Protein AF-A0A261BHA9-F1 (afdb_monomer)

Secondary structure (DSSP, 8-state):
--------S-----SEEEEE--S--SS---EEEEEETTEEEEEEEEEEEEEPPBTTBSSPEEEEEEEEEEEEE-SS--------PPP---

Structure (mmCIF, N/CA/C/O backbone):
data_AF-A0A261BHA9-F1
#
_entry.id   AF-A0A261BHA9-F1
#
loop_
_atom_site.group_PDB
_atom_site.id
_atom_site.type_symbol
_atom_site.label_atom_id
_atom_site.label_alt_id
_atom_site.label_comp_id
_atom_site.label_asym_id
_atom_site.label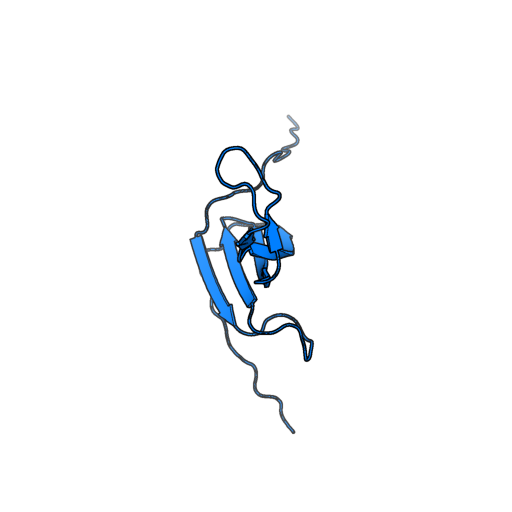_entity_id
_atom_site.label_seq_id
_atom_site.pdbx_PDB_ins_code
_atom_site.Cartn_x
_atom_site.Cartn_y
_atom_site.Cartn_z
_atom_site.occupancy
_atom_site.B_iso_or_equiv
_atom_site.auth_seq_id
_atom_site.auth_comp_id
_atom_site.auth_asym_id
_atom_site.auth_atom_id
_atom_site.pdbx_PDB_model_num
ATOM 1 N N . MET A 1 1 ? 29.701 14.080 -18.487 1.00 60.66 1 MET A N 1
ATOM 2 C CA . MET A 1 1 ? 29.008 14.859 -17.438 1.00 60.66 1 MET A CA 1
ATOM 3 C C . MET A 1 1 ? 28.278 13.863 -16.557 1.00 60.66 1 MET A C 1
ATOM 5 O O . MET A 1 1 ? 27.556 13.042 -17.105 1.00 60.66 1 MET A O 1
ATOM 9 N N . TYR A 1 2 ? 28.522 13.867 -15.247 1.00 85.81 2 TYR A N 1
ATOM 10 C CA . TYR A 1 2 ? 27.878 12.945 -14.307 1.00 85.81 2 TYR A CA 1
ATOM 11 C C . TYR A 1 2 ? 26.952 13.739 -13.387 1.00 85.81 2 TYR A C 1
ATOM 13 O O . TYR A 1 2 ? 27.315 14.830 -12.954 1.00 85.81 2 TYR A O 1
ATOM 21 N N . GLY A 1 3 ? 25.764 13.203 -13.116 1.00 86.88 3 GLY A N 1
ATOM 22 C CA . GLY A 1 3 ? 24.777 13.801 -12.223 1.00 86.88 3 GLY A CA 1
ATOM 23 C C . GLY A 1 3 ? 24.140 12.730 -11.347 1.00 86.88 3 GLY A C 1
ATOM 24 O O . GLY A 1 3 ? 23.982 11.589 -11.776 1.00 86.88 3 GLY A O 1
ATOM 25 N N . TYR A 1 4 ? 23.792 13.102 -10.118 1.00 90.00 4 TYR A N 1
ATOM 26 C CA . TYR A 1 4 ? 23.069 12.252 -9.179 1.00 90.00 4 TYR A CA 1
ATOM 27 C C . TYR A 1 4 ? 21.708 12.880 -8.894 1.00 90.00 4 TYR A C 1
ATOM 29 O O . TYR A 1 4 ? 21.623 14.063 -8.564 1.00 90.00 4 TYR A O 1
ATOM 37 N N . LEU A 1 5 ? 20.647 12.088 -9.037 1.00 85.94 5 LEU A N 1
ATOM 38 C CA . LEU A 1 5 ? 19.281 12.514 -8.771 1.00 85.94 5 LEU A CA 1
ATOM 39 C C . LEU A 1 5 ? 18.837 11.960 -7.416 1.00 85.94 5 LEU A C 1
ATOM 41 O O . LEU A 1 5 ? 18.789 10.746 -7.220 1.00 85.94 5 LEU A O 1
ATOM 45 N N . ARG A 1 6 ? 18.482 12.858 -6.495 1.00 85.94 6 ARG A N 1
ATOM 46 C CA . ARG A 1 6 ? 17.897 12.521 -5.196 1.00 85.94 6 ARG A CA 1
ATOM 47 C C . ARG A 1 6 ? 16.486 13.081 -5.130 1.00 85.94 6 ARG A C 1
ATOM 49 O O . ARG A 1 6 ? 16.310 14.291 -5.086 1.00 85.94 6 ARG A O 1
ATOM 56 N N . GLU A 1 7 ? 15.495 12.202 -5.106 1.00 82.88 7 GLU A N 1
ATOM 57 C CA . GLU A 1 7 ? 14.128 12.603 -4.765 1.00 82.88 7 GLU A CA 1
ATOM 58 C C . GLU A 1 7 ? 14.063 12.814 -3.244 1.00 82.88 7 GLU A C 1
ATOM 60 O O . GLU A 1 7 ? 14.396 11.899 -2.488 1.00 82.88 7 GLU A O 1
ATOM 65 N N . THR A 1 8 ? 13.725 14.031 -2.813 1.00 86.50 8 THR A N 1
ATOM 66 C CA . THR A 1 8 ? 13.579 14.411 -1.397 1.00 86.50 8 THR A CA 1
ATOM 67 C C . THR A 1 8 ? 12.201 14.082 -0.852 1.00 86.50 8 THR A C 1
ATOM 69 O O . THR A 1 8 ? 12.094 13.658 0.295 1.00 86.50 8 THR A O 1
ATOM 72 N N . ASP A 1 9 ? 11.178 14.248 -1.687 1.00 86.88 9 ASP A N 1
ATOM 73 C CA . ASP A 1 9 ? 9.783 14.151 -1.289 1.00 86.88 9 ASP A CA 1
ATOM 74 C C . ASP A 1 9 ? 9.087 13.010 -2.019 1.00 86.88 9 ASP A C 1
ATOM 76 O O . ASP A 1 9 ? 9.166 12.862 -3.244 1.00 86.88 9 ASP A O 1
ATOM 80 N N . ASP A 1 10 ? 8.371 12.207 -1.243 1.00 85.56 10 ASP A N 1
ATOM 81 C CA . ASP A 1 10 ? 7.580 11.114 -1.772 1.00 85.56 10 ASP A CA 1
ATOM 82 C C . ASP A 1 10 ? 6.294 11.643 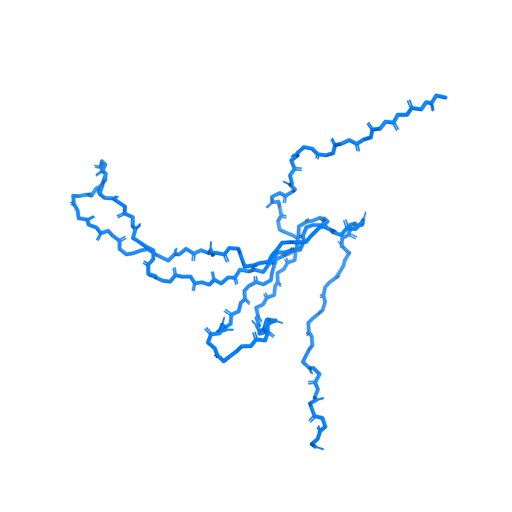-2.416 1.00 85.56 10 ASP A C 1
ATOM 84 O O . ASP A 1 10 ? 5.640 12.561 -1.920 1.00 85.56 10 ASP A O 1
ATOM 88 N N . SER A 1 11 ? 5.857 10.999 -3.498 1.00 84.12 11 SER A N 1
ATOM 89 C CA . SER A 1 11 ? 4.591 11.360 -4.139 1.00 84.12 11 SER A CA 1
ATOM 90 C C . SER A 1 11 ? 3.411 11.112 -3.192 1.00 84.12 11 SER A C 1
ATOM 92 O O . SER A 1 11 ? 3.233 10.008 -2.665 1.00 84.12 11 SER A O 1
ATOM 94 N N . THR A 1 12 ? 2.581 12.131 -2.987 1.00 88.44 12 THR A N 1
ATOM 95 C CA . THR A 1 12 ? 1.389 12.075 -2.124 1.00 88.44 12 THR A CA 1
ATOM 96 C C . THR A 1 12 ? 0.111 11.722 -2.885 1.00 88.44 12 THR A C 1
ATOM 98 O O . THR A 1 12 ? -0.876 11.325 -2.271 1.00 88.44 12 THR A O 1
ATOM 101 N N . ALA A 1 13 ? 0.124 11.820 -4.216 1.00 91.12 13 ALA A N 1
ATOM 102 C CA . ALA A 1 13 ? -1.018 11.483 -5.057 1.00 91.12 13 ALA A CA 1
ATOM 103 C C . ALA A 1 13 ? -1.295 9.974 -5.038 1.00 91.12 13 ALA A C 1
ATOM 105 O O . ALA A 1 13 ? -0.368 9.171 -5.077 1.00 91.12 13 ALA A O 1
ATOM 106 N N . ILE A 1 14 ? -2.570 9.585 -5.037 1.00 94.25 14 ILE A N 1
ATOM 107 C CA . ILE A 1 14 ? -2.992 8.182 -5.117 1.00 94.25 14 ILE A CA 1
ATOM 108 C C . ILE A 1 14 ? -3.557 7.941 -6.517 1.00 94.25 14 ILE A C 1
ATOM 110 O O . ILE A 1 14 ? -4.539 8.567 -6.904 1.00 94.25 14 ILE A O 1
ATOM 114 N N . ASN A 1 15 ? -2.932 7.047 -7.284 1.00 94.88 15 ASN A N 1
ATOM 115 C CA . ASN A 1 15 ? -3.405 6.658 -8.616 1.00 94.88 15 ASN A CA 1
ATOM 116 C C . ASN A 1 15 ? -4.289 5.413 -8.563 1.00 94.88 15 ASN A C 1
ATOM 118 O O . ASN A 1 15 ? -5.274 5.330 -9.287 1.00 94.88 15 ASN A O 1
ATOM 122 N N . TYR A 1 16 ? -3.937 4.458 -7.703 1.00 96.31 16 TYR A N 1
ATOM 123 C CA . TYR A 1 16 ? -4.671 3.209 -7.539 1.00 96.31 16 TYR A CA 1
ATOM 124 C C . TYR A 1 16 ? -4.895 2.926 -6.063 1.00 96.31 16 TYR A C 1
ATOM 126 O O . TYR A 1 16 ? -4.059 3.252 -5.217 1.00 96.31 16 TYR A O 1
ATOM 134 N N . SER A 1 17 ? -6.012 2.275 -5.760 1.00 95.94 17 SER A N 1
ATOM 135 C CA . SER A 1 17 ? -6.293 1.776 -4.422 1.00 95.94 17 SER A CA 1
ATOM 136 C C . SER A 1 17 ? -7.028 0.446 -4.489 1.00 95.94 17 SER A C 1
ATOM 138 O O . SER A 1 17 ? -7.731 0.162 -5.458 1.00 95.94 17 SER A O 1
ATOM 140 N N . ALA A 1 18 ? -6.830 -0.381 -3.471 1.00 95.81 18 ALA A N 1
ATOM 141 C CA . ALA A 1 18 ? -7.544 -1.636 -3.304 1.00 95.81 18 ALA A CA 1
ATOM 142 C C . ALA A 1 18 ? -7.739 -1.921 -1.816 1.00 95.81 18 ALA A C 1
ATOM 144 O O . ALA A 1 18 ? -6.909 -1.548 -0.988 1.00 95.81 18 ALA A O 1
ATOM 145 N N . TYR A 1 19 ? -8.821 -2.610 -1.475 1.00 94.31 19 TYR A N 1
ATOM 146 C CA . TYR A 1 19 ? -9.131 -2.983 -0.100 1.00 94.31 19 TYR A CA 1
ATOM 147 C C . TYR A 1 19 ? -9.168 -4.502 0.024 1.00 94.31 19 TYR A C 1
ATOM 149 O O . TYR A 1 19 ? -9.787 -5.179 -0.795 1.00 94.31 19 TYR A O 1
ATOM 157 N N . GLY A 1 20 ? -8.470 -5.054 1.012 1.00 92.56 20 GLY A N 1
ATOM 158 C CA . GLY A 1 20 ? -8.299 -6.500 1.101 1.00 92.56 20 GLY A CA 1
ATOM 159 C C . GLY A 1 20 ? -7.420 -6.935 2.262 1.00 92.56 20 GLY A C 1
ATOM 160 O O . GLY A 1 20 ? -7.063 -6.140 3.125 1.00 92.56 20 GLY A O 1
ATOM 161 N N . LYS A 1 21 ? -7.073 -8.222 2.292 1.00 91.19 21 LYS A N 1
ATOM 162 C CA . LYS A 1 21 ? -6.134 -8.783 3.267 1.00 91.19 21 LYS A CA 1
ATOM 163 C C . LYS A 1 21 ? -4.796 -9.032 2.575 1.00 91.19 21 LYS A C 1
ATOM 165 O O . LYS A 1 21 ? -4.650 -10.018 1.860 1.00 91.19 21 LYS A O 1
ATOM 170 N N . PHE A 1 22 ? -3.852 -8.117 2.768 1.00 91.19 22 PHE A N 1
ATOM 171 C CA . PHE A 1 22 ? -2.534 -8.134 2.129 1.00 91.19 22 PHE A CA 1
ATOM 172 C C . PHE A 1 22 ? -1.446 -8.660 3.068 1.00 91.19 22 PHE A C 1
ATOM 174 O O . PHE A 1 22 ? -0.583 -9.423 2.646 1.00 91.19 22 PHE A O 1
ATOM 181 N N . LEU A 1 23 ? -1.497 -8.279 4.347 1.00 88.69 23 LEU A N 1
ATOM 182 C CA . LEU A 1 23 ? -0.533 -8.708 5.357 1.00 88.69 23 LEU A CA 1
ATOM 183 C C . LEU A 1 23 ? -1.009 -9.980 6.079 1.00 88.69 23 LEU A C 1
ATOM 185 O O . LEU A 1 23 ? -2.168 -10.035 6.519 1.00 88.69 23 LEU A O 1
ATOM 189 N N . PRO A 1 24 ? -0.130 -10.988 6.247 1.00 82.94 24 PRO A N 1
ATOM 190 C CA . PRO A 1 24 ? -0.439 -12.174 7.032 1.00 82.94 24 PRO A CA 1
ATOM 191 C C . PRO A 1 24 ? -0.605 -11.809 8.513 1.00 82.94 24 PRO A C 1
ATOM 193 O O . PRO A 1 24 ? 0.080 -10.936 9.038 1.00 82.94 24 PRO A O 1
ATOM 196 N N . GLY A 1 25 ? -1.548 -12.468 9.180 1.00 78.50 25 GLY A N 1
ATOM 197 C CA . GLY A 1 25 ? -1.881 -12.227 10.583 1.00 78.50 25 GLY A CA 1
ATOM 198 C C . GLY A 1 25 ? -3.366 -12.454 10.853 1.00 78.50 25 GLY A C 1
ATOM 199 O O . GLY A 1 25 ? -4.222 -12.172 10.007 1.00 78.50 25 GLY A O 1
ATOM 200 N N . GLU A 1 26 ? -3.687 -13.002 12.020 1.00 71.62 26 GLU A N 1
ATOM 201 C CA . GLU A 1 26 ? -5.080 -13.216 12.436 1.00 71.62 26 GLU A CA 1
ATOM 202 C C . GLU A 1 26 ? -5.759 -11.883 12.784 1.00 71.62 26 GLU A C 1
ATOM 204 O O . GLU A 1 26 ? -6.884 -11.637 12.357 1.00 71.62 26 GLU A O 1
ATOM 209 N N . ASN A 1 27 ? -5.015 -10.960 13.403 1.00 72.19 27 ASN A N 1
ATOM 210 C CA . ASN A 1 27 ? -5.540 -9.701 13.950 1.00 72.19 27 ASN A CA 1
ATOM 211 C C . ASN A 1 27 ? -5.297 -8.462 13.069 1.00 72.19 27 ASN A C 1
ATOM 213 O O . ASN A 1 27 ? -5.560 -7.335 13.488 1.00 72.19 27 ASN A O 1
ATOM 217 N N . THR A 1 28 ? -4.763 -8.633 11.858 1.00 75.00 28 THR A N 1
ATOM 218 C CA . THR A 1 28 ? -4.398 -7.505 10.982 1.00 75.00 28 THR A CA 1
ATOM 219 C C . THR A 1 28 ? -5.588 -6.914 10.222 1.00 75.00 28 THR A C 1
ATOM 221 O O . THR A 1 28 ? -5.440 -5.860 9.604 1.00 75.00 28 THR A O 1
ATOM 224 N N . GLY A 1 29 ? -6.762 -7.555 10.296 1.00 85.25 29 GLY A N 1
ATOM 225 C CA . GLY A 1 29 ? -7.998 -7.087 9.669 1.00 85.25 29 GLY A CA 1
ATOM 226 C C . GLY A 1 29 ? -7.882 -6.892 8.154 1.00 85.25 29 GLY A C 1
ATOM 227 O O . GLY A 1 29 ? -6.958 -7.389 7.506 1.00 85.25 29 GLY A O 1
ATOM 228 N N . PHE A 1 30 ? -8.839 -6.159 7.589 1.00 89.81 30 PHE A N 1
ATOM 229 C CA . PHE A 1 30 ? -8.725 -5.640 6.230 1.00 89.81 30 PHE A CA 1
ATOM 230 C C . PHE A 1 30 ? -7.845 -4.388 6.213 1.00 89.81 30 PHE A C 1
ATOM 232 O O . PHE A 1 30 ? -7.859 -3.575 7.139 1.00 89.81 30 PHE A O 1
ATOM 239 N N . GLN A 1 31 ? -7.085 -4.234 5.139 1.00 94.44 31 GLN A N 1
ATOM 240 C CA . GLN A 1 31 ? -6.140 -3.153 4.927 1.00 94.44 31 GLN A CA 1
ATOM 241 C C . GLN A 1 31 ? -6.445 -2.433 3.616 1.00 94.44 31 GLN A C 1
ATOM 243 O O . GLN A 1 31 ? -6.978 -3.010 2.665 1.00 94.44 31 GLN A O 1
ATOM 248 N N . LEU A 1 32 ? -6.056 -1.165 3.568 1.00 95.44 32 LEU A N 1
ATOM 249 C CA . LEU A 1 32 ? -6.125 -0.331 2.380 1.00 95.44 32 LEU A CA 1
ATOM 250 C C . LEU A 1 32 ? -4.750 -0.291 1.710 1.00 95.44 32 LEU A C 1
ATOM 252 O O . LEU A 1 32 ? -3.797 0.243 2.268 1.00 95.44 32 LEU A O 1
ATOM 256 N N . LEU A 1 33 ? -4.654 -0.829 0.502 1.00 95.94 33 LEU A N 1
ATOM 257 C CA . LEU A 1 33 ? -3.514 -0.649 -0.387 1.00 95.94 33 LEU A CA 1
ATOM 258 C C . LEU A 1 33 ? -3.707 0.644 -1.180 1.00 95.94 33 LEU A C 1
ATOM 260 O O . LEU A 1 33 ? -4.760 0.856 -1.780 1.00 95.94 33 LEU A O 1
ATOM 264 N N . THR A 1 34 ? -2.673 1.474 -1.244 1.00 96.31 34 THR A N 1
ATOM 265 C CA . THR A 1 34 ? -2.621 2.647 -2.124 1.00 96.31 34 THR A CA 1
ATOM 266 C C . THR A 1 34 ? -1.336 2.624 -2.933 1.00 96.31 34 THR A C 1
ATOM 268 O O . THR A 1 34 ? -0.277 2.282 -2.398 1.00 96.31 34 THR A O 1
ATOM 271 N N . ILE A 1 35 ? -1.414 3.011 -4.202 1.00 95.94 35 ILE A N 1
ATOM 272 C CA . ILE A 1 35 ? -0.253 3.167 -5.073 1.00 95.94 35 ILE A CA 1
ATOM 273 C C . ILE A 1 35 ? -0.291 4.559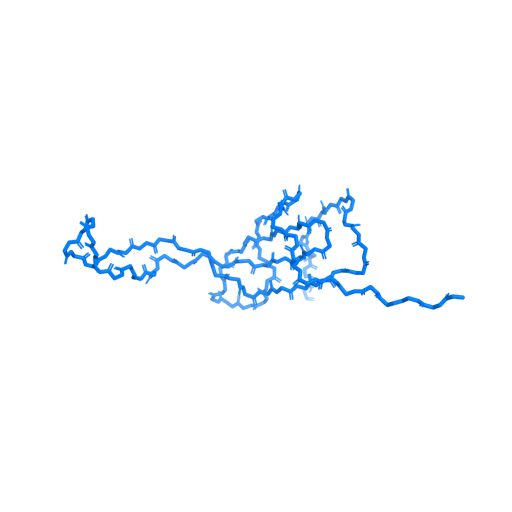 -5.701 1.00 95.94 35 ILE A C 1
ATOM 275 O O . ILE A 1 35 ? -1.255 4.930 -6.372 1.00 95.94 35 ILE A O 1
ATOM 279 N N . GLY A 1 36 ? 0.774 5.320 -5.468 1.00 94.19 36 GLY A N 1
ATOM 280 C CA . GLY A 1 36 ? 0.961 6.688 -5.932 1.00 94.19 36 GLY A CA 1
ATOM 281 C C . GLY A 1 36 ? 2.267 6.838 -6.689 1.00 94.19 36 GLY A C 1
ATOM 282 O O . GLY A 1 36 ? 3.335 6.771 -6.087 1.00 94.19 36 GLY A O 1
ATOM 283 N N . ALA A 1 37 ? 2.210 7.015 -8.007 1.00 90.94 37 ALA A N 1
ATOM 284 C CA . ALA A 1 37 ? 3.367 6.967 -8.897 1.00 90.94 37 ALA A CA 1
ATOM 285 C C . ALA A 1 37 ? 4.238 5.710 -8.676 1.00 90.94 37 ALA A C 1
ATOM 287 O O . ALA A 1 37 ? 3.939 4.650 -9.228 1.00 90.94 37 ALA A O 1
ATOM 288 N N . LYS A 1 38 ? 5.309 5.832 -7.884 1.00 93.38 38 LYS A N 1
ATOM 289 C CA . LYS A 1 38 ? 6.250 4.757 -7.532 1.00 93.38 38 LYS A CA 1
ATOM 290 C C . LYS A 1 38 ? 6.080 4.242 -6.097 1.00 93.38 38 LYS A C 1
ATOM 292 O O . LYS A 1 38 ? 6.817 3.360 -5.688 1.00 93.38 38 LYS A O 1
ATOM 297 N N . PHE A 1 39 ? 5.156 4.783 -5.314 1.00 94.44 39 PHE A N 1
ATOM 298 C CA . PHE A 1 39 ? 5.035 4.502 -3.885 1.00 94.44 39 PHE A CA 1
ATOM 299 C C . PHE A 1 39 ? 3.858 3.576 -3.618 1.00 94.44 39 PHE A C 1
ATOM 301 O O . PHE A 1 39 ? 2.710 3.953 -3.843 1.00 94.44 39 PHE A O 1
ATOM 308 N N . LEU A 1 40 ? 4.149 2.375 -3.127 1.00 95.12 40 LEU A N 1
ATOM 309 C CA . LEU A 1 40 ? 3.171 1.404 -2.656 1.00 95.12 40 LEU A CA 1
ATOM 310 C C . LEU A 1 40 ? 3.087 1.496 -1.136 1.00 95.12 40 LEU A C 1
ATOM 312 O O . LEU A 1 40 ? 4.100 1.381 -0.448 1.00 95.12 40 LEU A O 1
ATOM 316 N N . ARG A 1 41 ? 1.880 1.689 -0.606 1.00 95.81 41 ARG A N 1
ATOM 317 C CA . ARG A 1 41 ? 1.639 1.821 0.835 1.00 95.81 41 ARG A CA 1
ATOM 318 C C . ARG A 1 41 ? 0.454 0.964 1.254 1.00 95.81 41 ARG A C 1
ATOM 320 O O . ARG A 1 41 ? -0.547 0.924 0.541 1.00 95.81 41 ARG A O 1
ATOM 327 N N . ILE A 1 42 ? 0.559 0.303 2.402 1.00 96.00 42 ILE A N 1
ATOM 328 C CA . ILE A 1 42 ? -0.527 -0.471 3.013 1.00 96.00 42 ILE A CA 1
ATOM 329 C C . ILE A 1 42 ? -0.888 0.188 4.336 1.00 96.00 42 ILE A C 1
ATOM 331 O O . ILE A 1 42 ? -0.033 0.364 5.204 1.00 96.00 42 ILE A O 1
ATOM 335 N N . PHE A 1 43 ? -2.164 0.512 4.494 1.00 95.44 43 PHE A N 1
ATOM 336 C CA . PHE A 1 43 ? -2.709 1.151 5.677 1.00 95.44 43 PHE A CA 1
ATOM 337 C C . PHE A 1 43 ? -3.646 0.221 6.435 1.00 95.44 43 PHE A C 1
ATOM 339 O O . PHE A 1 43 ? -4.44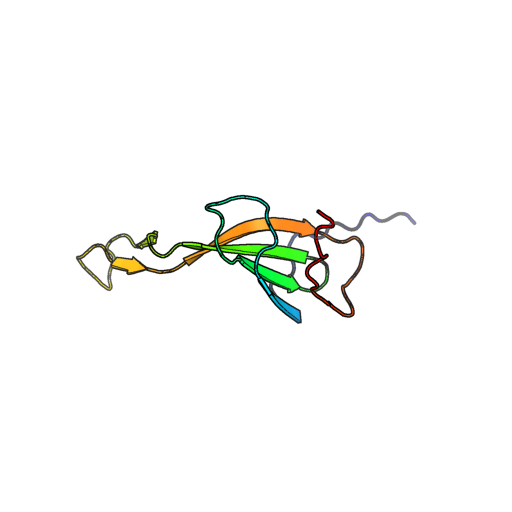1 -0.514 5.844 1.00 95.44 43 PHE A O 1
ATOM 346 N N . ARG A 1 44 ? -3.601 0.318 7.760 1.00 92.19 44 ARG A N 1
ATOM 347 C CA . ARG A 1 44 ? -4.617 -0.215 8.663 1.00 92.19 44 ARG A CA 1
ATOM 348 C C . ARG A 1 44 ? -5.501 0.929 9.150 1.00 92.19 44 ARG A C 1
ATOM 350 O O . ARG A 1 44 ? -5.025 2.038 9.374 1.00 92.19 44 ARG A O 1
ATOM 357 N N . VAL A 1 45 ? -6.787 0.652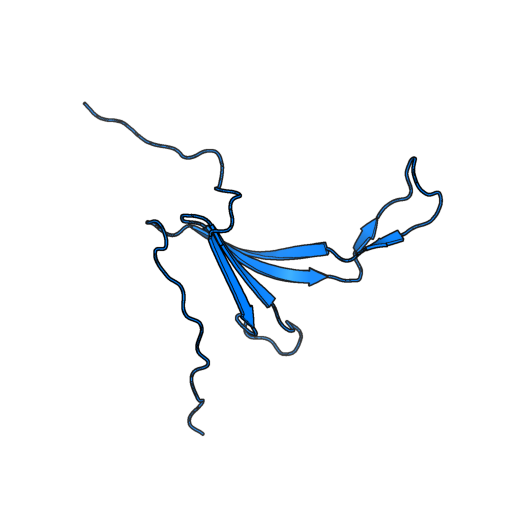 9.335 1.00 89.62 45 VAL A N 1
ATOM 358 C CA . VAL A 1 45 ? -7.704 1.573 10.014 1.00 89.62 45 VAL A CA 1
ATOM 359 C C . VAL A 1 45 ? -7.542 1.393 11.524 1.00 89.62 45 VAL A C 1
ATOM 361 O O . VAL A 1 45 ? -7.793 0.301 12.036 1.00 89.62 45 VAL A O 1
ATOM 364 N N . ASN A 1 46 ? -7.130 2.446 12.230 1.00 87.75 46 ASN A N 1
ATOM 365 C CA . ASN A 1 46 ? -7.132 2.492 13.688 1.00 87.75 46 ASN A CA 1
ATOM 366 C C . ASN A 1 46 ? -8.305 3.368 14.171 1.00 87.75 46 ASN A C 1
ATOM 368 O O . ASN A 1 46 ? -8.251 4.593 14.021 1.00 87.75 46 ASN A O 1
ATOM 372 N N . PRO A 1 47 ? -9.375 2.769 14.727 1.00 84.88 47 PRO A N 1
ATOM 373 C CA . PRO A 1 47 ? -10.529 3.511 15.225 1.00 84.88 47 PRO A CA 1
ATOM 374 C C . PRO A 1 47 ? -10.315 4.097 16.628 1.00 84.88 47 PRO A C 1
ATOM 376 O O . PRO A 1 47 ? -11.193 4.798 17.118 1.00 84.88 47 PRO A O 1
ATOM 379 N N . TYR A 1 48 ? -9.194 3.806 17.292 1.00 82.44 48 TYR A N 1
ATOM 380 C CA . TYR A 1 48 ? -8.944 4.163 18.694 1.00 82.44 48 TYR A CA 1
ATOM 381 C C . TYR A 1 48 ? -7.942 5.308 18.855 1.00 82.44 48 TYR A C 1
ATOM 383 O O . TYR A 1 48 ? -7.367 5.479 19.928 1.00 82.44 48 TYR A O 1
ATOM 391 N N . VAL A 1 49 ? -7.692 6.089 17.800 1.00 84.38 49 VAL A N 1
ATOM 392 C CA . VAL A 1 49 ? -6.771 7.220 17.913 1.00 84.38 49 VAL A CA 1
ATOM 393 C C . VAL A 1 49 ? -7.445 8.326 18.708 1.00 84.38 49 VAL A C 1
ATOM 395 O O . VAL A 1 49 ? -8.479 8.858 18.310 1.00 84.38 49 VAL A O 1
ATOM 398 N N . LEU A 1 50 ? -6.836 8.674 19.835 1.00 80.00 50 LEU A N 1
ATOM 399 C CA . LEU A 1 50 ? -7.261 9.789 20.661 1.00 80.00 50 LEU A CA 1
ATOM 400 C C . LEU A 1 50 ? -6.706 11.088 20.076 1.00 80.00 50 LEU A C 1
ATOM 402 O O . LEU A 1 50 ? -5.507 11.205 19.817 1.00 80.00 50 LEU A O 1
ATOM 406 N N . LYS A 1 51 ? -7.591 12.055 19.841 1.00 79.06 51 LYS A N 1
ATOM 407 C CA . LYS A 1 51 ? -7.207 13.440 19.575 1.00 79.06 51 LYS A CA 1
ATOM 408 C C . LYS A 1 51 ? -7.175 14.167 20.916 1.00 79.06 51 LYS A C 1
ATOM 410 O O . LYS A 1 51 ? -8.166 14.136 21.646 1.00 79.06 51 LYS A O 1
ATOM 415 N N . GLU A 1 52 ? -6.037 14.785 21.216 1.00 77.06 52 GLU A N 1
ATOM 416 C CA . GLU A 1 52 ? -5.885 15.625 22.403 1.00 77.06 52 GLU A CA 1
ATOM 417 C C . GLU A 1 52 ? -6.912 16.772 22.387 1.00 77.06 52 GLU A C 1
ATOM 419 O O . GLU A 1 52 ? -7.233 17.282 21.302 1.00 77.06 52 GLU A O 1
ATOM 424 N N . PRO A 1 53 ? -7.433 17.169 23.563 1.00 75.62 53 PRO A N 1
ATOM 425 C CA . PRO A 1 53 ? -8.275 18.351 23.683 1.00 75.62 53 PRO A CA 1
ATOM 426 C C . PRO A 1 53 ? -7.515 19.587 23.186 1.00 75.62 53 PRO A C 1
ATOM 428 O O . PRO A 1 53 ? -6.320 19.739 23.435 1.00 75.62 53 PRO A O 1
ATOM 431 N N . GLY A 1 54 ? -8.203 20.466 22.467 1.00 74.25 54 GLY A N 1
ATOM 432 C CA . GLY A 1 54 ? -7.627 21.674 21.872 1.00 74.25 54 GLY A CA 1
ATOM 433 C C . GLY A 1 54 ? -8.690 22.758 21.721 1.00 74.25 54 GLY A C 1
ATOM 434 O O . GLY A 1 54 ? -9.768 22.629 22.293 1.00 74.25 54 GLY A O 1
ATOM 435 N N . GLU A 1 55 ? -8.422 23.798 20.927 1.00 64.12 55 GLU A N 1
ATOM 436 C CA . GLU A 1 55 ? -9.322 24.965 20.798 1.00 64.12 55 GLU A CA 1
ATOM 437 C C . GLU A 1 55 ? -10.771 24.609 20.404 1.00 64.12 55 GLU A C 1
ATOM 439 O O . GLU A 1 55 ? -11.696 25.325 20.773 1.00 64.12 55 GLU A O 1
ATOM 444 N N . ASP A 1 56 ? -10.983 23.480 19.718 1.00 67.38 56 ASP A N 1
ATOM 445 C CA . ASP A 1 56 ? -12.303 23.047 19.241 1.00 67.38 56 ASP A CA 1
ATOM 446 C C . ASP A 1 56 ? -13.094 22.158 20.232 1.00 67.38 56 ASP A C 1
ATOM 448 O O . ASP A 1 56 ? -14.267 21.875 19.985 1.00 67.38 56 ASP A O 1
ATOM 452 N N . SER A 1 57 ? -12.468 21.612 21.288 1.00 68.19 57 SER A N 1
ATOM 453 C CA . SER A 1 57 ? -13.089 20.610 22.179 1.00 68.19 57 SER A CA 1
ATOM 454 C C . SER A 1 57 ? -12.301 20.415 23.475 1.00 68.19 57 SER A C 1
ATOM 456 O O . SER A 1 57 ? -11.125 20.054 23.427 1.00 68.19 57 SER A O 1
ATOM 458 N N . GLU A 1 58 ? -12.979 20.546 24.618 1.00 73.31 58 GLU A N 1
ATOM 459 C CA . GLU A 1 58 ? -12.416 20.310 25.960 1.00 73.31 58 GLU A CA 1
ATOM 460 C C . GLU A 1 58 ? -12.307 18.815 26.326 1.00 73.31 58 GLU A C 1
ATOM 462 O O . GLU A 1 58 ? -11.590 18.450 27.257 1.00 73.31 58 GLU A O 1
ATOM 467 N N . GLU A 1 59 ? -12.968 17.930 25.573 1.00 78.75 59 GLU A N 1
ATOM 468 C CA . GLU A 1 59 ? -12.949 16.482 25.804 1.00 78.75 59 GLU A CA 1
ATOM 469 C C . GLU A 1 59 ? -12.051 15.729 24.811 1.00 78.75 59 GLU A C 1
ATOM 471 O O . GLU A 1 59 ? -11.857 16.143 23.662 1.00 78.75 59 GLU A O 1
ATOM 476 N N . TRP A 1 60 ? -11.538 14.573 25.250 1.00 75.94 60 TRP A N 1
ATOM 477 C CA . TRP A 1 60 ? -10.807 13.628 24.407 1.00 75.94 60 TRP A CA 1
ATOM 478 C C . TRP A 1 60 ? -11.727 13.040 23.338 1.00 75.94 60 TRP A C 1
ATOM 480 O O . TRP A 1 60 ? -12.690 12.341 23.648 1.00 75.94 60 TRP A O 1
ATOM 490 N N . GLN A 1 61 ? -11.396 13.262 22.067 1.00 78.56 61 GLN A N 1
ATOM 491 C CA . GLN A 1 61 ? -12.195 12.740 20.961 1.00 78.56 61 GLN A CA 1
ATOM 492 C C . GLN A 1 61 ? -11.568 11.476 20.383 1.00 78.56 61 GLN A C 1
ATOM 494 O O . GLN A 1 61 ? -10.419 11.477 19.931 1.00 78.56 61 GLN A O 1
ATOM 499 N N . GLN A 1 62 ? -12.351 10.399 20.333 1.00 78.75 62 GLN A N 1
ATOM 500 C CA . GLN A 1 62 ? -11.977 9.199 19.598 1.00 78.75 62 GLN A CA 1
ATOM 501 C C . GLN A 1 62 ? -12.162 9.447 18.097 1.00 78.75 62 GLN A C 1
ATOM 503 O O . GLN A 1 62 ? -13.266 9.719 17.623 1.00 78.75 62 GLN A O 1
ATOM 508 N N . LYS A 1 63 ? -11.074 9.341 17.332 1.00 82.69 63 LYS A N 1
ATOM 509 C CA . LYS A 1 63 ? -11.071 9.527 15.883 1.00 82.69 63 LYS A CA 1
ATOM 510 C C . LYS A 1 63 ? -10.519 8.295 15.182 1.00 82.69 63 LYS A C 1
ATOM 512 O O . LYS A 1 63 ? -9.618 7.609 15.656 1.00 82.69 63 LYS A O 1
ATOM 517 N N . THR A 1 64 ? -11.052 8.042 13.994 1.00 85.06 64 THR A N 1
ATOM 518 C CA . THR A 1 64 ? -10.511 7.017 13.105 1.00 85.06 64 THR A CA 1
ATOM 519 C C . THR A 1 64 ? -9.372 7.605 12.277 1.00 85.06 64 THR A C 1
ATOM 521 O O . THR A 1 64 ? -9.549 8.634 11.621 1.00 85.06 64 THR A O 1
ATOM 524 N N . LYS A 1 65 ? -8.202 6.959 12.293 1.00 89.56 65 LYS A N 1
ATOM 525 C CA . LYS A 1 65 ? -7.021 7.354 11.510 1.00 89.56 65 LYS A CA 1
ATOM 526 C C . LYS A 1 65 ? -6.483 6.163 10.720 1.00 89.56 65 LYS A C 1
ATOM 528 O O . LYS A 1 65 ? -6.581 5.018 11.153 1.00 89.56 65 LYS A O 1
ATOM 533 N N . LEU A 1 66 ? -5.906 6.444 9.555 1.00 91.88 66 LEU A N 1
ATOM 534 C CA . LEU A 1 66 ? -5.143 5.459 8.795 1.00 91.88 66 LEU A CA 1
ATOM 535 C C . LEU A 1 66 ? -3.700 5.423 9.297 1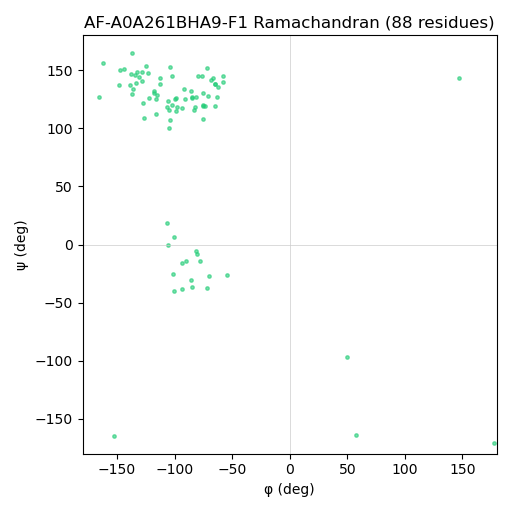.00 91.88 66 LEU A C 1
ATOM 537 O O . LEU A 1 66 ? -3.018 6.447 9.329 1.00 91.88 66 LEU A O 1
ATOM 541 N N . GLU A 1 67 ? -3.234 4.234 9.652 1.00 91.88 67 GLU A N 1
ATOM 542 C CA . GLU A 1 67 ? -1.858 3.968 10.060 1.00 91.88 67 GLU A CA 1
ATOM 543 C C . GLU A 1 67 ? -1.126 3.248 8.935 1.00 91.88 67 GLU A C 1
ATOM 545 O O . GLU A 1 67 ? -1.579 2.205 8.462 1.00 91.88 67 GLU A O 1
ATOM 550 N N . CYS A 1 68 ? -0.008 3.814 8.477 1.00 93.00 68 CYS A N 1
ATOM 551 C CA . CYS A 1 68 ? 0.809 3.203 7.433 1.00 93.00 68 CYS A CA 1
ATOM 552 C C . CYS A 1 68 ? 1.598 2.033 8.030 1.00 93.00 68 CYS A C 1
ATOM 554 O O . CYS A 1 68 ? 2.540 2.241 8.789 1.00 93.00 68 CYS A O 1
ATOM 556 N N . MET A 1 69 ? 1.206 0.808 7.686 1.00 93.31 69 MET A N 1
ATOM 557 C CA . MET A 1 69 ? 1.835 -0.424 8.168 1.00 93.31 69 MET A CA 1
ATOM 558 C C . MET A 1 69 ? 3.037 -0.828 7.313 1.00 93.31 69 MET A C 1
ATOM 560 O O . MET A 1 69 ? 3.958 -1.479 7.796 1.00 93.31 69 MET A O 1
ATOM 564 N N . PHE A 1 70 ? 3.008 -0.487 6.025 1.00 93.31 70 PHE A N 1
ATOM 565 C CA . PHE A 1 70 ? 4.057 -0.829 5.073 1.00 93.31 70 PHE A CA 1
ATOM 566 C C . PHE A 1 70 ? 4.177 0.262 4.015 1.00 93.31 70 PHE A C 1
ATOM 568 O O . PHE A 1 70 ? 3.165 0.726 3.490 1.00 93.31 70 PHE A O 1
ATOM 575 N N . SER A 1 71 ? 5.409 0.634 3.677 1.00 94.19 71 SER A N 1
ATOM 576 C CA . SER A 1 71 ? 5.721 1.579 2.608 1.00 94.19 71 SER A CA 1
ATOM 577 C C . SER A 1 71 ? 6.904 1.054 1.807 1.00 94.19 71 SER A C 1
ATOM 579 O O . SER A 1 71 ? 7.932 0.688 2.374 1.00 94.19 71 SER A O 1
ATOM 581 N N . CYS A 1 72 ? 6.758 1.011 0.488 1.00 93.12 72 CYS A N 1
ATOM 582 C CA . CYS A 1 72 ? 7.797 0.578 -0.430 1.00 93.12 72 CYS A CA 1
ATOM 583 C C . CYS A 1 72 ? 7.826 1.485 -1.658 1.00 93.12 72 CYS A C 1
ATOM 585 O O . CYS A 1 72 ? 6.788 1.831 -2.228 1.00 93.12 72 CYS A O 1
ATOM 587 N N . ARG A 1 73 ? 9.037 1.842 -2.090 1.00 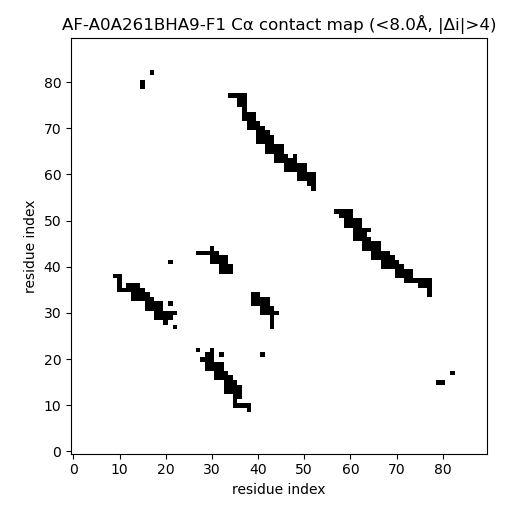93.31 73 ARG A N 1
ATOM 588 C CA . ARG A 1 73 ? 9.266 2.569 -3.333 1.00 93.31 73 ARG A CA 1
ATOM 589 C C . ARG A 1 73 ? 9.666 1.597 -4.438 1.00 93.31 73 ARG A C 1
ATOM 591 O O . ARG A 1 73 ? 10.701 0.943 -4.370 1.00 93.31 73 ARG A O 1
ATOM 598 N N . LEU A 1 74 ? 8.846 1.546 -5.475 1.00 92.50 74 LEU A N 1
ATOM 599 C CA . LEU A 1 74 ? 9.115 0.862 -6.728 1.00 92.50 74 LEU A CA 1
ATOM 600 C C . LEU A 1 74 ? 10.175 1.631 -7.528 1.00 92.50 74 LEU A C 1
ATOM 602 O O . LEU A 1 74 ? 10.281 2.857 -7.455 1.00 92.50 74 LEU A O 1
ATOM 606 N N . LEU A 1 75 ? 10.931 0.917 -8.358 1.00 92.56 75 LEU A N 1
ATOM 607 C CA . LEU A 1 75 ? 11.937 1.535 -9.229 1.00 92.56 75 LEU A CA 1
ATOM 608 C C . LEU A 1 75 ? 11.295 2.365 -10.357 1.00 92.56 75 LEU A C 1
ATOM 610 O O . LEU A 1 75 ? 11.875 3.350 -10.820 1.00 92.56 75 LEU A O 1
ATOM 614 N N . ASN A 1 76 ? 10.071 2.011 -10.766 1.00 92.25 76 ASN A N 1
ATOM 615 C CA . ASN A 1 76 ? 9.338 2.690 -11.831 1.00 92.25 76 ASN A CA 1
ATOM 616 C C . ASN A 1 76 ? 7.857 2.919 -11.483 1.00 92.25 76 ASN A C 1
ATOM 618 O O . ASN A 1 76 ? 7.333 2.346 -10.528 1.00 92.25 76 ASN A O 1
ATOM 622 N N . LYS A 1 77 ? 7.197 3.801 -12.244 1.00 92.25 77 LYS A N 1
ATOM 623 C CA . LYS A 1 77 ? 5.789 4.159 -12.059 1.00 92.25 77 LYS A CA 1
ATOM 624 C C . LYS A 1 77 ? 4.887 2.955 -12.332 1.00 92.25 77 LYS A C 1
ATOM 626 O O . LYS A 1 77 ? 5.072 2.231 -13.306 1.00 92.25 77 LYS A O 1
ATOM 631 N N . CYS A 1 78 ? 3.873 2.785 -11.492 1.00 92.31 78 CYS A N 1
ATOM 632 C CA . CYS A 1 78 ? 2.837 1.787 -11.700 1.00 92.31 78 CYS A CA 1
ATOM 633 C C . CYS A 1 78 ? 1.850 2.229 -12.800 1.00 92.31 78 CYS A C 1
ATOM 635 O O . CYS A 1 78 ? 1.338 3.352 -12.770 1.00 92.31 78 CYS A O 1
ATOM 637 N N . HIS A 1 79 ? 1.574 1.346 -13.764 1.00 94.19 79 HIS A N 1
ATOM 638 C CA . HIS A 1 79 ? 0.643 1.598 -14.876 1.00 94.19 79 HIS A CA 1
ATOM 639 C C . HIS A 1 79 ? -0.731 0.952 -14.694 1.00 94.19 79 HIS A C 1
ATOM 641 O O . HIS A 1 79 ? -1.695 1.429 -15.277 1.00 94.19 79 HIS A O 1
ATOM 647 N N . SER A 1 80 ? -0.819 -0.130 -13.923 1.00 94.06 80 SER A N 1
ATOM 648 C CA . SER A 1 80 ? -2.066 -0.819 -13.600 1.00 94.06 80 SER A CA 1
ATOM 649 C C . SER A 1 80 ? -1.847 -1.713 -12.383 1.00 94.06 80 SER A C 1
ATOM 651 O O . SER A 1 80 ? -0.715 -2.112 -12.098 1.00 94.06 80 SER A O 1
ATOM 653 N N . VAL A 1 81 ? -2.926 -2.017 -11.666 1.00 93.81 81 VAL A N 1
ATOM 654 C CA . VAL A 1 81 ? -2.920 -2.812 -10.436 1.00 93.81 81 VAL A CA 1
ATOM 655 C C . VAL A 1 81 ? -4.069 -3.808 -10.487 1.00 93.81 81 VAL A C 1
ATOM 657 O O . VAL A 1 81 ? -5.202 -3.435 -10.779 1.00 93.81 81 VAL A O 1
ATOM 660 N N . ALA A 1 82 ? -3.780 -5.060 -10.143 1.00 94.06 82 ALA A N 1
ATOM 661 C CA . ALA A 1 82 ? -4.777 -6.094 -9.914 1.00 94.06 82 ALA A CA 1
ATOM 662 C C . ALA A 1 82 ? -4.483 -6.792 -8.585 1.00 94.06 82 ALA A C 1
ATOM 664 O O . ALA A 1 82 ? -3.326 -6.983 -8.211 1.00 94.06 82 ALA A O 1
ATOM 665 N N . VAL A 1 83 ? -5.541 -7.171 -7.874 1.00 93.06 83 VAL A N 1
ATOM 666 C CA . VAL A 1 83 ? -5.454 -7.905 -6.612 1.00 93.06 83 VAL A CA 1
ATOM 667 C C . VAL A 1 83 ? -6.232 -9.199 -6.775 1.00 93.06 83 VAL A C 1
ATOM 669 O O . VAL A 1 83 ? -7.403 -9.176 -7.144 1.00 93.06 83 VAL A O 1
ATOM 672 N N . ALA A 1 84 ? -5.581 -10.321 -6.485 1.00 92.06 84 ALA A N 1
ATOM 673 C C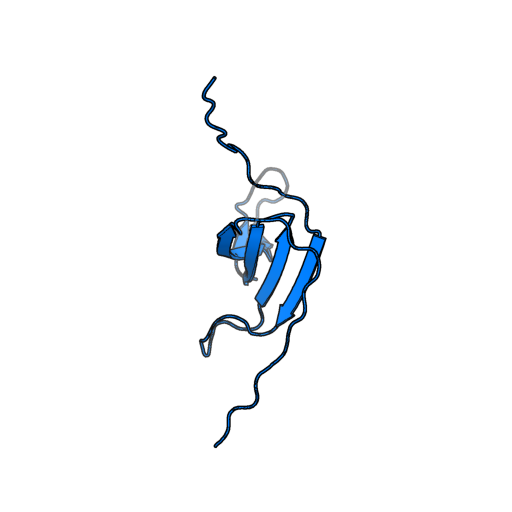A . ALA A 1 84 ? -6.190 -11.640 -6.527 1.00 92.06 84 ALA A CA 1
ATOM 674 C C . ALA A 1 84 ? -5.811 -12.433 -5.276 1.00 92.06 84 ALA A C 1
ATOM 676 O O . ALA A 1 84 ? -4.706 -12.302 -4.746 1.00 92.06 84 ALA A O 1
ATOM 677 N N . ARG A 1 85 ? -6.735 -13.272 -4.809 1.00 88.69 85 ARG A N 1
ATOM 678 C CA . ARG A 1 85 ? -6.478 -14.226 -3.732 1.00 88.69 85 ARG A CA 1
ATOM 679 C C . ARG A 1 85 ? -6.081 -15.557 -4.355 1.00 88.69 85 ARG A C 1
ATOM 681 O O . ARG A 1 85 ? -6.891 -16.170 -5.043 1.00 88.69 85 ARG A O 1
ATOM 688 N N . VAL A 1 86 ? -4.857 -16.002 -4.089 1.00 88.38 86 VAL A N 1
ATOM 689 C CA . VAL A 1 86 ? -4.393 -17.324 -4.526 1.00 88.38 86 VAL A CA 1
ATOM 690 C C . VAL A 1 86 ? -5.123 -18.396 -3.700 1.00 88.38 86 VAL A C 1
ATOM 692 O O . VAL A 1 86 ? -5.147 -18.278 -2.466 1.00 88.38 86 VAL A O 1
ATOM 695 N N . PRO A 1 87 ? -5.759 -19.401 -4.332 1.00 89.00 87 PRO A N 1
ATOM 696 C CA . PRO A 1 87 ? -6.343 -20.522 -3.607 1.00 89.00 87 PRO A CA 1
ATOM 697 C C . PRO A 1 87 ? -5.231 -21.280 -2.873 1.00 89.00 87 PRO A C 1
ATOM 699 O O . PRO A 1 87 ? -4.155 -21.502 -3.419 1.00 89.00 87 PRO A O 1
ATOM 702 N N . ARG A 1 88 ? -5.470 -21.645 -1.611 1.00 79.75 88 ARG A N 1
ATOM 703 C CA . ARG A 1 88 ? -4.588 -22.583 -0.911 1.00 79.75 88 ARG A CA 1
ATOM 704 C C . ARG A 1 88 ? -5.021 -23.984 -1.324 1.00 79.75 88 ARG A C 1
ATOM 706 O O . ARG A 1 88 ? -6.161 -24.349 -1.050 1.00 79.75 88 ARG A O 1
ATOM 713 N N . GLU A 1 89 ? -4.153 -24.714 -2.015 1.00 71.94 89 GLU A N 1
ATOM 714 C CA . GLU A 1 89 ? -4.305 -26.164 -2.140 1.00 71.94 89 GLU A CA 1
ATOM 715 C C . GLU A 1 89 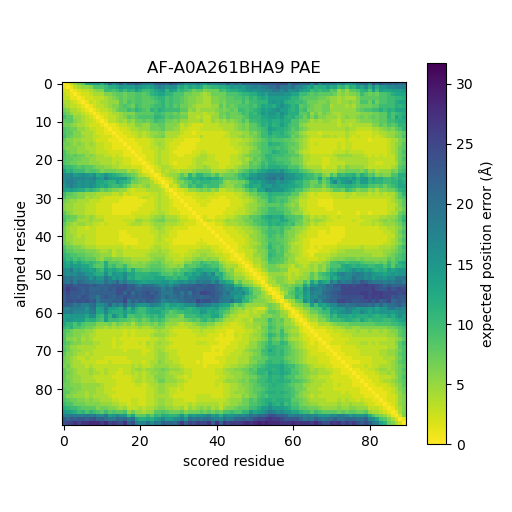? -4.142 -26.782 -0.740 1.00 71.94 89 GLU A C 1
ATOM 717 O O . GLU A 1 89 ? -3.361 -26.270 0.069 1.00 71.94 89 GLU A O 1
ATOM 722 N N . PHE A 1 90 ? -4.994 -27.764 -0.433 1.00 51.66 90 PHE A N 1
ATOM 723 C CA . PHE A 1 90 ? -5.166 -28.373 0.890 1.00 51.66 90 PHE A CA 1
ATOM 724 C C . PHE A 1 90 ? -3.960 -29.206 1.325 1.00 51.66 90 PHE A C 1
ATOM 726 O O . PHE A 1 90 ? -3.411 -29.931 0.467 1.00 51.66 90 PHE A O 1
#

Sequence (90 aa):
MYGYLRETDDSTAINYSAYGKFLPGENTGFQLLTIGAKFLRIFRVNPYVLKEPGEDSEEWQQKTKLECMFSCRLLNKCHSVAVARVPREF

Mean predicted aligned error: 7.31 Å

Radius of gyration: 18.01 Å; Cα contacts (8 Å, |Δi|>4): 137; chains: 1; bounding box: 42×53×43 Å

Organism: NCBI:txid1503980

Solvent-accessible surface area (backbone atoms only — not comparable to full-atom values): 5999 Å² total; per-residue (Å²): 139,88,87,85,88,79,86,88,73,79,71,83,58,75,79,44,73,51,76,44,75,82,67,89,63,91,87,57,62,63,28,42,40,37,34,10,61,33,36,42,36,35,26,33,76,39,67,76,41,71,42,78,54,52,99,90,36,92,57,78,41,77,36,74,43,78,41,79,77,43,79,47,76,51,97,55,68,68,89,79,86,86,87,81,83,80,81,79,82,130

Nearest PDB structures (foldseek):
  8tj5-assembly1_1  TM=6.061E-01  e=1.063E+00  Saccharomyces cerevisiae
  8tj5-assembly1_0  TM=6.397E-01  e=2.155E+00  Saccharomyces cerevisiae
  1lb1-assembly4_G  TM=5.444E-01  e=2.402E+00  Mus musculus
  7r5j-assembly1_D0  TM=4.655E-01  e=4.136E+00  Homo sapiens
  8usz-assembly1_A  TM=3.410E-01  e=9.869E+00  Severe acute respiratory syndrome coronavirus 2

pLDDT: mean 86.78, std 9.05, range [51.66, 96.31]

Foldseek 3Di:
DDDDDDDPDDAPDFPDKDWADDDDDPPQPIWIWTFGFFKIWIWGWDQADWDDADPVGPDIDRHIDIDTPDMDGHPGTDDDDDDDDDDDDD